Protein AF-A0A2M7R3L0-F1 (afdb_monomer)

Sequence (72 aa):
MAKYEVGGVFEAIKKSFATFNETDLFDTVQAITDFRNNYIAHQEKELTDINIAREGLIAWIMGIYKIYFTHH

Radius of gyration: 16.96 Å; Cα contacts (8 Å, |Δi|>4): 28; chains: 1; bounding box: 29×38×44 Å

pLDDT: mean 87.75, std 11.48, range [44.38, 97.12]

Mean predicted aligned error: 6.16 Å

Structure (mmCIF, N/CA/C/O backbone):
data_AF-A0A2M7R3L0-F1
#
_entry.id   AF-A0A2M7R3L0-F1
#
loop_
_atom_site.group_PDB
_atom_site.id
_atom_site.type_symbol
_atom_site.label_atom_id
_atom_site.label_alt_id
_atom_site.label_comp_id
_atom_site.label_asym_id
_atom_site.label_entity_id
_atom_site.label_seq_id
_atom_site.pdbx_PDB_ins_code
_atom_site.Cartn_x
_atom_site.Cartn_y
_atom_site.Cartn_z
_atom_site.occupancy
_atom_site.B_iso_or_equiv
_atom_site.auth_seq_id
_atom_site.auth_comp_id
_atom_site.auth_asym_id
_atom_site.auth_atom_id
_atom_site.pdbx_PDB_model_num
ATOM 1 N N . MET A 1 1 ? 4.810 28.349 -27.557 1.00 44.38 1 MET A N 1
ATOM 2 C CA . MET A 1 1 ? 5.346 27.937 -26.242 1.00 44.38 1 MET A CA 1
ATOM 3 C C . MET A 1 1 ? 6.081 26.625 -26.444 1.00 44.38 1 MET A C 1
ATOM 5 O O . MET A 1 1 ? 5.465 25.695 -26.948 1.00 44.38 1 MET A O 1
ATOM 9 N N . ALA A 1 2 ? 7.384 26.565 -26.165 1.00 51.34 2 ALA A N 1
ATOM 10 C CA . ALA A 1 2 ? 8.12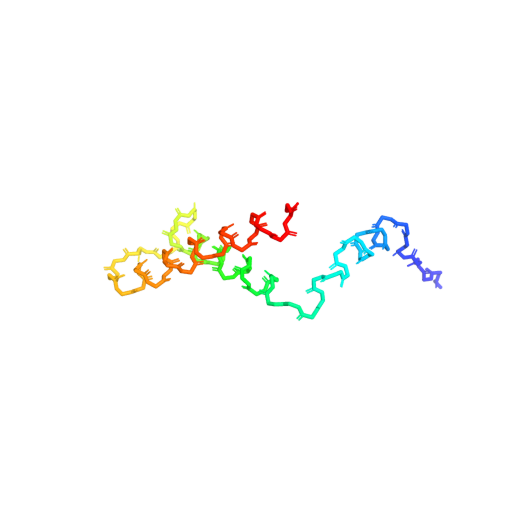1 25.308 -26.252 1.00 51.34 2 ALA A CA 1
ATOM 11 C C . ALA A 1 2 ? 7.612 24.369 -25.149 1.00 51.34 2 ALA A C 1
ATOM 13 O O . ALA A 1 2 ? 7.612 24.728 -23.973 1.00 51.34 2 ALA A O 1
ATOM 14 N N . LYS A 1 3 ? 7.111 23.198 -25.545 1.00 60.91 3 LYS A N 1
ATOM 15 C CA . LYS A 1 3 ? 6.718 22.122 -24.638 1.00 60.91 3 LYS A CA 1
ATOM 16 C C . LYS A 1 3 ? 8.015 21.597 -24.024 1.00 60.91 3 LYS A C 1
ATOM 18 O O . LYS A 1 3 ? 8.796 20.968 -24.728 1.00 60.91 3 LYS A O 1
ATOM 23 N N . TYR A 1 4 ? 8.297 21.933 -22.768 1.00 60.38 4 TYR A N 1
ATOM 24 C CA . TYR A 1 4 ? 9.445 21.359 -22.073 1.00 60.38 4 TYR A CA 1
ATOM 25 C C . TYR A 1 4 ? 9.229 19.846 -21.997 1.00 60.38 4 TYR A C 1
ATOM 27 O O . TYR A 1 4 ? 8.310 19.384 -21.320 1.00 60.38 4 TYR A O 1
ATOM 35 N N . GLU A 1 5 ? 10.032 19.075 -22.730 1.00 62.00 5 GLU A N 1
ATOM 36 C CA . GLU A 1 5 ? 10.087 17.634 -22.526 1.00 62.00 5 GLU A CA 1
ATOM 37 C C . GLU A 1 5 ? 10.802 17.395 -21.203 1.00 62.00 5 GLU A C 1
ATOM 39 O O . GLU A 1 5 ? 12.014 17.561 -21.073 1.00 62.00 5 GLU A O 1
ATOM 44 N N . VAL A 1 6 ? 10.008 17.076 -20.185 1.00 65.50 6 VAL A N 1
ATOM 45 C CA . VAL A 1 6 ? 10.474 16.692 -18.856 1.00 65.50 6 VAL A CA 1
ATOM 46 C C . VAL A 1 6 ? 11.124 15.305 -18.975 1.00 65.50 6 VAL A C 1
ATOM 48 O O . VAL A 1 6 ? 10.510 14.281 -18.694 1.00 65.50 6 VAL A O 1
ATOM 51 N N . GLY A 1 7 ? 12.349 15.273 -19.500 1.00 78.69 7 GLY A N 1
ATOM 52 C CA . GLY A 1 7 ? 13.176 14.079 -19.681 1.00 78.69 7 GLY A CA 1
ATOM 53 C C . GLY A 1 7 ? 14.355 14.024 -18.702 1.00 78.69 7 GLY A C 1
ATOM 54 O O . GLY A 1 7 ? 14.506 14.874 -17.825 1.00 78.69 7 GLY A O 1
ATOM 55 N N . GLY A 1 8 ? 15.215 13.012 -18.838 1.00 86.38 8 GLY A N 1
ATOM 56 C CA . GLY A 1 8 ? 16.373 12.810 -17.958 1.00 86.38 8 GLY A CA 1
ATOM 57 C C . GLY A 1 8 ? 15.997 12.042 -16.691 1.00 86.38 8 GLY A C 1
ATOM 58 O O . GLY A 1 8 ? 15.807 10.829 -16.747 1.00 86.38 8 GLY A O 1
ATOM 59 N N . VAL A 1 9 ? 15.867 12.735 -15.555 1.00 88.38 9 VAL A N 1
ATOM 60 C CA . VAL A 1 9 ? 15.600 12.106 -14.243 1.00 88.38 9 VAL A CA 1
ATOM 61 C C . VAL A 1 9 ? 14.298 11.299 -14.250 1.00 88.38 9 VAL A C 1
ATOM 63 O O . VAL A 1 9 ? 14.270 10.178 -13.753 1.00 88.38 9 VAL A O 1
ATOM 66 N N . PHE A 1 10 ? 13.235 11.820 -14.864 1.00 89.06 10 PHE A N 1
ATOM 67 C CA . PHE A 1 10 ? 11.942 11.131 -14.917 1.00 89.06 10 PHE A CA 1
ATOM 68 C C . PHE A 1 10 ? 11.990 9.847 -15.748 1.00 89.06 10 PHE A C 1
ATOM 70 O O . PHE A 1 10 ? 11.417 8.839 -15.344 1.00 89.06 10 PHE A O 1
ATOM 77 N N . GLU A 1 11 ? 12.711 9.852 -16.869 1.00 92.00 11 GLU A N 1
ATOM 78 C CA . GLU A 1 11 ? 12.898 8.650 -17.688 1.00 92.00 11 GLU A CA 1
ATOM 79 C C . GLU A 1 11 ? 13.775 7.615 -16.979 1.00 92.00 11 GLU A C 1
ATOM 81 O O . GLU A 1 11 ? 13.478 6.421 -17.021 1.00 92.00 11 GLU A O 1
ATOM 86 N N . ALA A 1 12 ? 14.804 8.059 -16.252 1.00 91.75 12 ALA A N 1
ATOM 87 C CA . ALA A 1 12 ? 15.606 7.175 -15.412 1.00 91.75 12 ALA A CA 1
ATOM 88 C C . ALA A 1 12 ? 14.757 6.513 -14.313 1.00 91.75 12 ALA A C 1
ATOM 90 O O . ALA A 1 12 ? 14.844 5.301 -14.131 1.00 91.75 12 ALA A O 1
ATOM 91 N N . ILE A 1 13 ? 1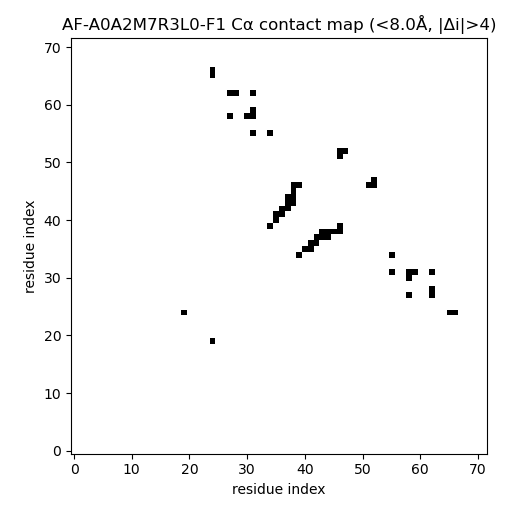3.891 7.273 -13.631 1.00 90.75 13 ILE A N 1
ATOM 92 C CA . ILE A 1 13 ? 12.968 6.735 -12.620 1.00 90.75 13 ILE A CA 1
ATOM 93 C C . ILE A 1 13 ? 12.008 5.724 -13.254 1.00 90.75 13 ILE A C 1
ATOM 95 O O . ILE A 1 13 ? 11.928 4.594 -12.778 1.00 90.75 13 ILE A O 1
ATOM 99 N N . LYS A 1 14 ? 11.329 6.079 -14.354 1.00 90.94 14 LYS A N 1
ATOM 100 C CA . LYS A 1 14 ? 10.418 5.154 -15.051 1.00 90.94 14 LYS A CA 1
ATOM 101 C C . LYS A 1 14 ? 11.117 3.850 -15.414 1.00 90.94 14 LYS A C 1
ATOM 103 O O . LYS A 1 14 ? 10.582 2.782 -15.146 1.00 90.94 14 LYS A O 1
ATOM 108 N N . LYS A 1 15 ? 12.320 3.928 -15.988 1.00 92.38 15 LYS A N 1
ATOM 109 C CA . LYS A 1 15 ? 13.087 2.743 -16.382 1.00 92.38 15 LYS A CA 1
ATOM 110 C C . LYS A 1 15 ? 13.467 1.876 -15.181 1.00 92.38 15 LYS A C 1
ATOM 112 O O . LYS A 1 15 ? 13.351 0.659 -15.271 1.00 92.38 15 LYS A O 1
ATOM 117 N N . SER A 1 16 ? 13.883 2.482 -14.071 1.00 90.25 16 SER A N 1
ATOM 118 C CA . SER A 1 16 ? 14.250 1.754 -12.849 1.00 90.25 16 SER A CA 1
ATOM 119 C C . SER A 1 16 ? 13.067 1.027 -12.208 1.00 90.25 16 SER A C 1
ATOM 121 O O . SER A 1 16 ? 13.246 -0.061 -11.673 1.00 90.25 16 SER A O 1
ATOM 123 N N . PHE A 1 17 ? 11.861 1.595 -12.282 1.00 9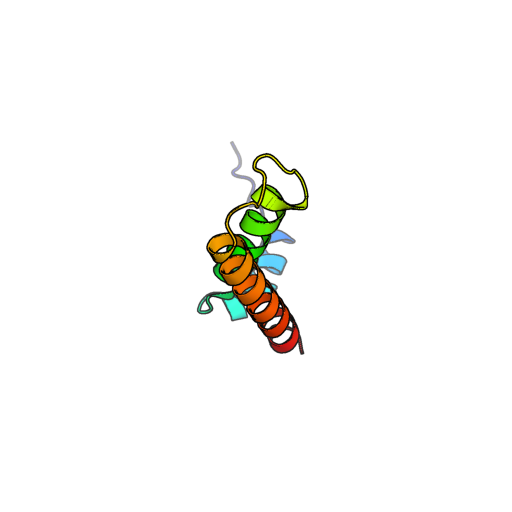0.50 17 PHE A N 1
ATOM 124 C CA . PHE A 1 17 ? 10.654 0.992 -11.706 1.00 90.50 17 PHE A CA 1
ATOM 125 C C . PHE A 1 17 ? 9.839 0.153 -12.701 1.00 90.50 17 PHE A C 1
ATOM 127 O O . PHE A 1 17 ? 8.907 -0.531 -12.290 1.00 90.50 17 PHE A O 1
ATOM 134 N N . ALA A 1 18 ? 10.203 0.138 -13.989 1.00 92.31 18 ALA A N 1
ATOM 135 C CA . ALA A 1 18 ? 9.441 -0.542 -15.039 1.00 92.31 18 ALA A CA 1
ATOM 136 C C . ALA A 1 18 ? 9.238 -2.045 -14.785 1.00 92.31 18 ALA A C 1
ATOM 138 O O . ALA A 1 18 ? 8.224 -2.605 -15.192 1.00 92.31 18 ALA A O 1
ATOM 139 N N . THR A 1 19 ? 10.169 -2.697 -14.081 1.00 90.12 19 THR A N 1
ATOM 140 C CA . THR A 1 19 ? 10.046 -4.114 -13.702 1.00 90.12 19 THR A CA 1
ATOM 141 C C . THR A 1 19 ? 8.868 -4.399 -12.761 1.00 90.12 19 THR A C 1
ATOM 143 O O . THR A 1 19 ? 8.505 -5.559 -12.589 1.00 90.12 19 THR A O 1
ATOM 146 N N . PHE A 1 20 ? 8.270 -3.367 -12.162 1.00 90.62 20 PHE A N 1
ATOM 147 C CA . PHE A 1 20 ? 7.124 -3.477 -11.260 1.00 90.62 20 PHE A CA 1
ATOM 148 C C . PHE A 1 20 ? 5.798 -3.086 -11.919 1.00 90.62 20 PHE A C 1
ATOM 150 O O . PHE A 1 20 ? 4.767 -3.180 -11.259 1.00 90.62 20 PHE A O 1
ATOM 157 N N . ASN A 1 21 ? 5.799 -2.671 -13.193 1.00 91.00 21 ASN A N 1
ATOM 158 C CA . ASN A 1 21 ? 4.596 -2.186 -13.884 1.00 91.00 21 ASN A CA 1
ATOM 159 C C . ASN A 1 21 ? 3.452 -3.210 -13.899 1.00 91.00 21 ASN A C 1
ATOM 161 O O . ASN A 1 21 ? 2.295 -2.826 -13.798 1.00 91.00 21 ASN A O 1
ATOM 165 N N . GLU A 1 22 ? 3.783 -4.498 -13.999 1.00 92.19 22 GLU A N 1
ATOM 166 C CA . GLU A 1 22 ? 2.815 -5.606 -14.026 1.00 92.19 22 GLU A CA 1
ATOM 167 C C . GLU A 1 22 ? 2.632 -6.252 -12.640 1.00 92.19 22 GLU A C 1
ATOM 169 O O . GLU A 1 22 ? 2.197 -7.396 -12.520 1.00 92.19 22 GLU A O 1
ATOM 174 N N . THR A 1 23 ? 3.023 -5.549 -11.574 1.00 91.31 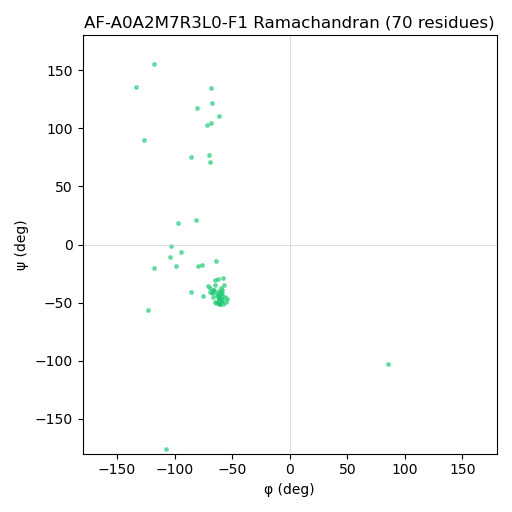23 THR A N 1
ATOM 175 C CA . THR A 1 23 ? 2.905 -6.017 -10.190 1.00 91.31 23 THR A CA 1
ATOM 176 C C . THR A 1 23 ? 1.988 -5.099 -9.395 1.00 91.31 23 THR A C 1
ATOM 178 O O . THR A 1 23 ? 1.892 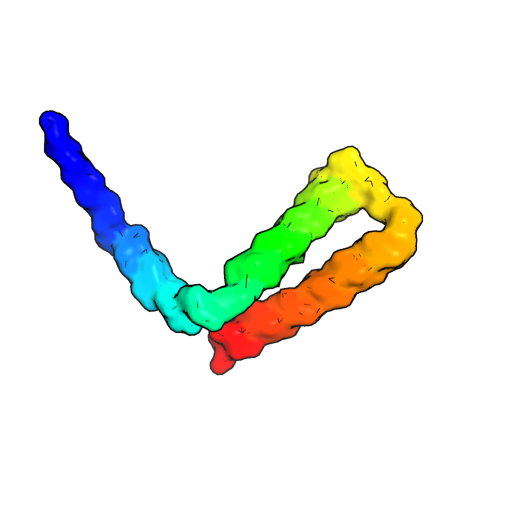-3.904 -9.651 1.00 91.31 23 THR A O 1
ATOM 181 N N . ASP A 1 24 ? 1.398 -5.628 -8.335 1.00 92.25 24 ASP A N 1
ATOM 182 C CA . ASP A 1 24 ? 0.613 -4.890 -7.342 1.00 92.25 24 ASP A CA 1
ATOM 183 C C . ASP A 1 24 ? 1.504 -4.190 -6.287 1.00 92.25 24 ASP A C 1
ATOM 185 O 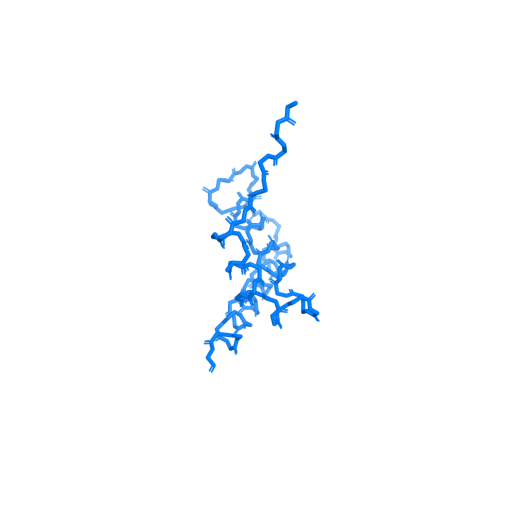O . ASP A 1 24 ? 1.068 -3.921 -5.168 1.00 92.25 24 ASP A O 1
ATOM 189 N N . LEU A 1 25 ? 2.793 -3.936 -6.578 1.00 91.44 25 LEU A N 1
ATOM 190 C CA . LEU A 1 25 ? 3.718 -3.295 -5.629 1.00 91.44 25 LEU A CA 1
ATOM 191 C C . LEU A 1 25 ? 3.277 -1.870 -5.278 1.00 91.44 25 LEU A C 1
ATOM 193 O O . LEU A 1 25 ? 3.311 -1.500 -4.105 1.00 91.44 25 LEU A O 1
ATOM 197 N N . PHE A 1 26 ? 2.851 -1.084 -6.271 1.00 92.50 26 PHE A N 1
ATOM 198 C CA . PHE A 1 26 ? 2.366 0.275 -6.033 1.00 92.50 26 PHE A CA 1
ATOM 199 C C . PHE A 1 26 ? 1.147 0.270 -5.106 1.00 92.50 26 PHE A C 1
ATOM 201 O O . PHE A 1 26 ? 1.174 0.934 -4.072 1.00 92.50 26 PHE A O 1
ATOM 208 N N . ASP A 1 27 ? 0.140 -0.549 -5.417 1.00 94.19 27 ASP A N 1
ATOM 209 C CA . ASP A 1 27 ? -1.078 -0.671 -4.609 1.00 94.19 27 ASP A CA 1
ATOM 210 C C . ASP A 1 27 ? -0.764 -1.124 -3.177 1.00 94.19 27 ASP A C 1
ATOM 212 O O . ASP A 1 27 ? -1.332 -0.614 -2.212 1.00 94.19 27 ASP A O 1
ATOM 216 N N . THR A 1 28 ? 0.211 -2.024 -3.023 1.00 93.94 28 THR A N 1
ATOM 217 C CA . THR A 1 28 ? 0.705 -2.466 -1.711 1.00 93.94 28 THR A CA 1
ATOM 218 C C . THR A 1 28 ? 1.288 -1.297 -0.906 1.00 93.94 28 THR A C 1
ATOM 220 O O . THR A 1 28 ? 0.936 -1.104 0.259 1.00 93.94 28 THR A O 1
ATOM 223 N N . VAL A 1 29 ? 2.180 -0.500 -1.507 1.00 94.12 29 VAL A N 1
ATOM 224 C CA . VAL A 1 29 ? 2.806 0.662 -0.846 1.00 94.12 29 VAL A CA 1
ATOM 225 C C . VAL A 1 29 ? 1.766 1.737 -0.529 1.00 94.12 29 VAL A C 1
ATOM 227 O O . VAL A 1 29 ? 1.811 2.340 0.549 1.00 94.12 29 VAL A O 1
ATOM 230 N N . GLN A 1 30 ? 0.814 1.952 -1.436 1.00 95.50 30 GLN A N 1
ATOM 231 C CA . GLN A 1 30 ? -0.280 2.902 -1.262 1.00 95.50 30 GLN A CA 1
ATOM 232 C C . GLN A 1 30 ? -1.161 2.508 -0.070 1.00 95.50 30 GLN A C 1
ATOM 234 O O . GLN A 1 30 ? -1.351 3.318 0.834 1.00 95.50 30 GLN A O 1
ATOM 239 N N . ALA A 1 31 ? -1.589 1.244 0.018 1.00 94.94 31 ALA A N 1
ATOM 240 C CA . ALA A 1 31 ? -2.402 0.751 1.131 1.00 94.94 31 ALA A CA 1
ATOM 241 C C . ALA A 1 31 ? -1.701 0.898 2.495 1.00 94.94 31 ALA A C 1
ATOM 243 O O . ALA A 1 31 ? -2.325 1.317 3.474 1.00 94.94 31 ALA A O 1
ATOM 244 N N . ILE A 1 32 ? -0.393 0.615 2.565 1.00 95.69 32 ILE A N 1
ATOM 245 C CA . ILE A 1 32 ? 0.410 0.839 3.781 1.00 95.69 32 ILE A CA 1
ATOM 246 C C . ILE A 1 32 ? 0.433 2.323 4.151 1.00 95.69 32 ILE A C 1
ATOM 248 O O . ILE A 1 32 ? 0.259 2.683 5.319 1.00 95.69 32 ILE A O 1
ATOM 252 N N . THR A 1 33 ? 0.673 3.180 3.160 1.00 94.62 33 THR A N 1
ATOM 253 C CA . THR A 1 33 ? 0.777 4.630 3.346 1.00 94.62 33 THR A CA 1
ATOM 254 C C . THR A 1 33 ? -0.531 5.198 3.874 1.00 94.62 33 THR A C 1
ATOM 256 O O . THR A 1 33 ? -0.517 5.943 4.855 1.00 94.62 33 THR A O 1
ATOM 259 N N . ASP A 1 34 ? -1.653 4.791 3.289 1.00 94.12 34 ASP A N 1
ATOM 260 C CA . ASP A 1 34 ? -2.981 5.255 3.676 1.00 94.12 34 ASP A CA 1
ATOM 261 C C . ASP A 1 34 ? -3.357 4.779 5.077 1.00 94.12 34 ASP A C 1
ATOM 263 O O . ASP A 1 34 ? -3.789 5.584 5.901 1.00 94.12 34 ASP A O 1
ATOM 267 N N . PHE A 1 35 ? -3.127 3.503 5.405 1.00 94.81 35 PHE A N 1
ATOM 268 C CA . PHE A 1 35 ? -3.377 2.998 6.756 1.00 94.81 35 PHE A CA 1
ATOM 269 C C . PHE A 1 35 ? -2.538 3.745 7.802 1.00 94.8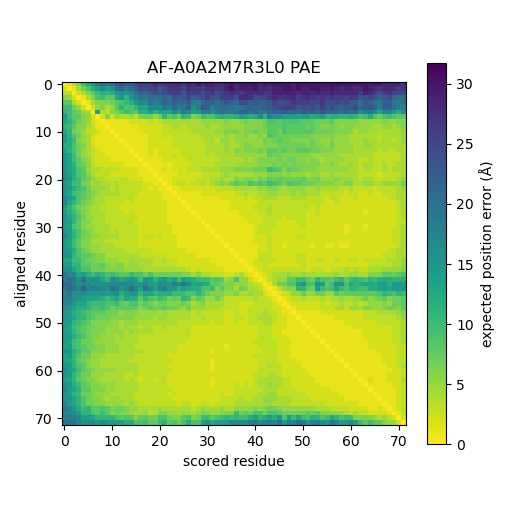1 35 PHE A C 1
ATOM 271 O O . PHE A 1 35 ? -3.076 4.244 8.794 1.00 94.81 35 PHE A O 1
ATOM 278 N N . ARG A 1 36 ? -1.225 3.886 7.564 1.00 94.12 36 ARG A N 1
ATOM 279 C CA . ARG A 1 36 ? -0.321 4.617 8.462 1.00 94.12 36 ARG A CA 1
ATOM 280 C C . ARG A 1 36 ? -0.774 6.060 8.635 1.00 94.12 36 ARG A C 1
ATOM 282 O O . ARG A 1 36 ? -0.794 6.552 9.761 1.00 94.12 36 ARG A O 1
ATOM 289 N N . ASN A 1 37 ? -1.082 6.750 7.543 1.00 93.50 37 ASN A N 1
ATOM 290 C CA . ASN A 1 37 ? -1.426 8.162 7.599 1.00 93.50 37 ASN A CA 1
ATOM 291 C C . ASN A 1 37 ? -2.769 8.388 8.284 1.00 93.50 37 ASN A C 1
ATOM 293 O O . ASN A 1 37 ? -2.824 9.278 9.113 1.00 93.50 37 ASN A O 1
ATOM 297 N N . ASN A 1 38 ? -3.783 7.559 8.024 1.00 91.38 38 ASN A N 1
ATOM 298 C CA . ASN A 1 38 ? -5.123 7.730 8.593 1.00 91.38 38 ASN A CA 1
ATOM 299 C C . ASN A 1 38 ? -5.200 7.417 10.095 1.00 91.38 38 ASN A C 1
ATOM 301 O O . ASN A 1 38 ? -5.977 8.044 10.816 1.00 91.38 38 ASN A O 1
ATOM 305 N N . TYR A 1 39 ? -4.436 6.422 10.556 1.00 91.88 39 TYR A N 1
ATOM 306 C CA . TYR A 1 39 ? -4.637 5.825 11.880 1.00 91.88 39 TYR A CA 1
ATOM 307 C C . TYR A 1 39 ? -3.456 5.969 12.841 1.00 91.88 39 TYR A C 1
ATOM 309 O O . TYR A 1 39 ? -3.649 5.820 14.045 1.00 91.88 39 TYR A O 1
ATOM 317 N N . ILE A 1 40 ? -2.239 6.220 12.343 1.00 89.12 40 ILE A N 1
ATOM 318 C CA . ILE A 1 40 ? -1.010 6.109 13.148 1.00 89.12 40 ILE A CA 1
ATOM 319 C C . ILE A 1 40 ? -0.210 7.415 13.173 1.00 89.12 40 ILE A C 1
ATOM 321 O O . ILE A 1 40 ? 0.116 7.918 14.242 1.00 89.12 40 ILE A O 1
ATOM 325 N N . ALA A 1 41 ? 0.161 7.948 12.007 1.00 86.12 41 ALA A N 1
ATOM 326 C CA . ALA A 1 41 ? 1.130 9.040 11.897 1.00 86.12 41 ALA A CA 1
ATOM 327 C C . ALA A 1 41 ? 0.510 10.430 12.048 1.00 86.12 41 ALA A C 1
ATOM 329 O O . ALA A 1 41 ? 1.086 11.292 12.703 1.00 86.12 41 ALA A O 1
ATOM 330 N N . HIS A 1 42 ? -0.661 10.630 11.454 1.00 75.62 42 HIS A N 1
ATOM 331 C CA . HIS A 1 42 ? -1.502 11.792 11.685 1.00 75.62 42 HIS A CA 1
ATOM 332 C C . HIS A 1 42 ? -2.847 11.210 12.063 1.00 75.62 42 HIS A C 1
ATOM 334 O O . HIS A 1 42 ? -3.613 10.856 11.184 1.00 75.62 42 HIS A O 1
ATOM 340 N N . GLN A 1 43 ? -3.084 10.977 13.352 1.00 71.44 43 GLN A N 1
ATOM 341 C CA . GLN A 1 43 ? -4.277 10.271 13.817 1.00 71.44 43 GLN A CA 1
ATOM 342 C C . GLN A 1 43 ? -5.539 11.128 13.588 1.00 71.44 43 GLN A C 1
ATOM 344 O O . GLN A 1 43 ? -6.136 11.654 14.520 1.00 71.44 43 GLN A O 1
ATOM 349 N N . GLU A 1 44 ? -5.933 11.291 12.324 1.00 74.69 44 GLU A N 1
ATOM 350 C CA . GLU A 1 44 ? -7.172 11.925 11.886 1.00 74.69 44 GLU A CA 1
ATOM 351 C C . GLU A 1 44 ? -8.366 11.122 12.400 1.00 74.69 44 GLU A C 1
ATOM 353 O O . GLU A 1 44 ? -9.435 11.676 12.658 1.00 74.69 44 GLU A O 1
ATOM 358 N N . LYS A 1 45 ? -8.173 9.806 12.565 1.00 81.31 45 LYS A N 1
ATOM 359 C CA . LYS A 1 45 ? -9.138 8.879 13.144 1.00 81.31 45 LYS A CA 1
ATOM 360 C C . LYS A 1 45 ? -8.461 7.981 14.163 1.00 81.31 45 LYS A C 1
ATOM 362 O O . LYS A 1 45 ? -7.400 7.413 13.909 1.00 81.31 45 LYS A O 1
ATOM 367 N N . GLU A 1 46 ? -9.110 7.795 15.307 1.00 86.44 46 GLU A N 1
ATOM 368 C CA . GLU A 1 46 ? -8.657 6.791 16.258 1.00 86.44 46 GLU A CA 1
ATOM 369 C C . GLU A 1 46 ? -8.874 5.375 15.711 1.00 86.44 46 GLU A C 1
ATOM 371 O O . GLU A 1 46 ? -9.941 5.041 15.192 1.00 86.44 46 GLU A O 1
ATOM 376 N N . LEU A 1 47 ? -7.857 4.524 15.849 1.00 89.88 47 LEU A N 1
ATOM 377 C CA . LEU A 1 47 ? -7.919 3.117 15.469 1.00 89.88 47 LEU A CA 1
ATOM 378 C C . LEU A 1 47 ? -8.500 2.280 16.615 1.00 89.88 47 LEU A C 1
ATOM 380 O O . LEU A 1 47 ? -7.774 1.604 17.340 1.00 89.88 47 LEU A O 1
ATOM 384 N N . THR A 1 48 ? -9.813 2.361 16.810 1.00 93.31 48 THR A N 1
ATOM 385 C CA . THR A 1 48 ? -10.516 1.662 17.904 1.00 93.31 48 THR A CA 1
ATOM 386 C C . THR A 1 48 ? -11.183 0.358 17.468 1.00 93.31 48 THR A C 1
ATOM 388 O O . THR A 1 48 ? -11.464 -0.498 18.306 1.00 93.31 48 THR A O 1
ATOM 391 N N . ASP A 1 49 ? -11.404 0.169 16.166 1.00 94.44 49 ASP A N 1
ATOM 392 C CA . ASP A 1 49 ? -11.945 -1.073 15.619 1.00 94.44 49 ASP A CA 1
ATOM 393 C C . ASP A 1 49 ? -10.842 -2.137 15.491 1.00 94.44 49 ASP A C 1
ATOM 395 O O . ASP A 1 49 ? -9.872 -1.990 14.741 1.00 94.44 49 ASP A O 1
ATOM 399 N N . ILE A 1 50 ? -11.008 -3.240 16.224 1.00 95.88 50 ILE A N 1
ATOM 400 C CA . ILE A 1 50 ? -10.042 -4.342 16.271 1.00 95.88 50 ILE A CA 1
ATOM 401 C C . ILE A 1 50 ? -9.881 -5.073 14.931 1.00 95.88 50 ILE A C 1
ATOM 403 O O . ILE A 1 50 ? -8.806 -5.607 14.652 1.00 95.88 50 ILE A O 1
ATOM 407 N N . ASN A 1 51 ? -10.924 -5.131 14.103 1.00 96.25 51 ASN A N 1
ATOM 408 C CA . ASN A 1 51 ? -10.860 -5.795 12.805 1.00 96.25 51 ASN A CA 1
ATOM 409 C C . ASN A 1 51 ? -10.090 -4.930 11.813 1.00 96.25 51 ASN A C 1
ATOM 411 O O . ASN A 1 51 ? -9.165 -5.438 11.183 1.00 96.25 51 ASN A O 1
ATOM 415 N N . ILE A 1 52 ? -10.365 -3.622 11.785 1.00 94.12 52 ILE A N 1
ATOM 416 C CA . ILE A 1 52 ? -9.597 -2.662 10.975 1.00 94.12 52 ILE A CA 1
ATOM 417 C C . ILE A 1 52 ? -8.121 -2.684 11.385 1.00 94.12 52 ILE A C 1
ATOM 419 O O . ILE A 1 52 ? -7.237 -2.744 10.531 1.00 94.12 52 ILE A O 1
ATOM 423 N N . ALA A 1 53 ? -7.840 -2.694 12.692 1.00 94.88 53 ALA A N 1
ATOM 424 C CA . ALA A 1 53 ? -6.473 -2.775 13.195 1.00 94.88 53 ALA A CA 1
ATOM 425 C C . ALA A 1 53 ? -5.769 -4.060 12.740 1.00 94.88 53 ALA A C 1
ATOM 427 O O . ALA A 1 53 ? -4.630 -4.017 12.277 1.00 94.88 53 ALA A O 1
ATOM 428 N N . ARG A 1 54 ? -6.447 -5.208 12.844 1.00 97.12 54 ARG A N 1
ATOM 429 C CA . ARG A 1 54 ? -5.888 -6.503 12.444 1.00 97.12 54 ARG A CA 1
ATOM 430 C C . ARG A 1 54 ? -5.603 -6.558 10.947 1.00 97.12 54 ARG A C 1
ATOM 432 O O . ARG A 1 54 ? -4.503 -6.944 10.562 1.00 97.12 54 ARG A O 1
ATOM 439 N N . GLU A 1 55 ? -6.575 -6.193 10.120 1.00 95.94 55 GLU A N 1
ATOM 440 C CA . GLU A 1 55 ? -6.445 -6.222 8.661 1.00 95.94 55 GLU A CA 1
ATOM 441 C C . GLU A 1 55 ? -5.340 -5.277 8.187 1.00 95.94 55 GLU A C 1
ATOM 443 O O . GLU A 1 55 ? -4.470 -5.687 7.418 1.00 95.94 55 GLU A O 1
ATOM 448 N N . GLY A 1 56 ? -5.303 -4.054 8.727 1.00 94.56 56 GLY A N 1
ATOM 449 C CA . GLY A 1 56 ? -4.259 -3.079 8.421 1.00 94.56 56 GLY A CA 1
ATOM 450 C C . GLY A 1 56 ? -2.860 -3.562 8.804 1.00 94.56 56 GLY A C 1
ATOM 451 O O . GLY A 1 56 ? -1.930 -3.441 8.009 1.00 94.56 56 GLY A O 1
ATOM 452 N N . LEU A 1 57 ? -2.699 -4.180 9.979 1.00 95.88 57 LEU A N 1
ATOM 453 C CA . LEU A 1 57 ? -1.413 -4.744 10.403 1.00 95.88 57 LEU A CA 1
ATOM 454 C C . LEU A 1 57 ? -0.974 -5.933 9.539 1.00 95.88 57 LEU A C 1
ATOM 456 O O . LEU A 1 57 ? 0.205 -6.023 9.196 1.00 95.88 57 LEU A O 1
ATOM 460 N N . ILE A 1 58 ? -1.892 -6.829 9.163 1.00 96.19 58 ILE A N 1
ATOM 461 C CA . ILE A 1 58 ? -1.587 -7.952 8.260 1.00 96.19 58 ILE A CA 1
ATOM 462 C C . ILE A 1 58 ? -1.109 -7.420 6.908 1.00 96.19 58 ILE A C 1
ATOM 464 O O . ILE A 1 58 ? -0.039 -7.820 6.442 1.00 96.19 58 ILE A O 1
ATOM 468 N N . ALA A 1 59 ? -1.862 -6.492 6.311 1.00 94.56 59 ALA A N 1
ATOM 469 C CA . ALA A 1 59 ? -1.501 -5.866 5.042 1.00 94.56 59 ALA A CA 1
ATOM 470 C C . ALA A 1 59 ? -0.142 -5.157 5.133 1.00 94.56 59 ALA A C 1
ATOM 472 O O . ALA A 1 59 ? 0.680 -5.270 4.224 1.00 94.56 59 ALA A O 1
ATOM 473 N N . TRP A 1 60 ? 0.141 -4.497 6.259 1.00 96.62 60 TRP A N 1
ATOM 474 C CA . TRP A 1 60 ? 1.421 -3.836 6.484 1.00 96.62 60 TRP A CA 1
ATOM 475 C C . TRP A 1 60 ? 2.589 -4.823 6.540 1.00 96.62 60 TRP A C 1
ATOM 477 O O . TRP A 1 60 ? 3.575 -4.652 5.821 1.00 96.62 60 TRP A O 1
ATOM 487 N N . ILE A 1 61 ? 2.479 -5.889 7.333 1.00 96.56 61 ILE A N 1
ATOM 488 C CA . ILE A 1 61 ? 3.536 -6.907 7.442 1.00 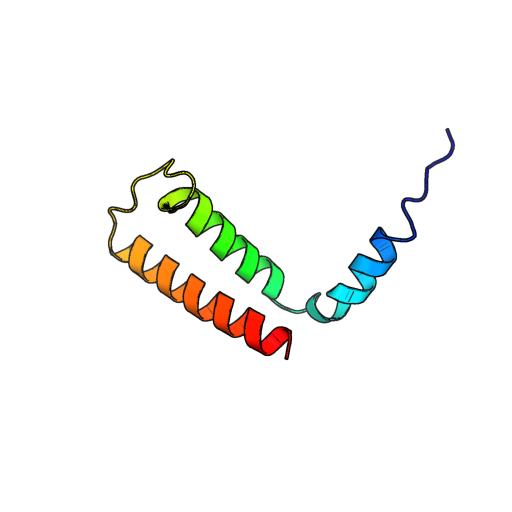96.56 61 ILE A CA 1
ATOM 489 C C . ILE A 1 61 ? 3.781 -7.576 6.085 1.00 96.56 61 ILE A C 1
ATOM 491 O O . ILE A 1 61 ? 4.931 -7.679 5.652 1.00 96.56 61 ILE A O 1
ATOM 495 N N . MET A 1 62 ? 2.715 -7.990 5.394 1.00 94.81 62 MET A N 1
ATOM 496 C CA . MET A 1 62 ? 2.818 -8.603 4.066 1.00 94.81 62 MET A CA 1
ATOM 497 C C . MET A 1 62 ? 3.430 -7.643 3.045 1.00 94.81 62 MET A C 1
ATOM 499 O O . MET A 1 62 ? 4.269 -8.052 2.243 1.00 94.81 62 MET A O 1
ATOM 503 N N . GLY A 1 63 ? 3.068 -6.362 3.098 1.00 94.88 63 GLY A N 1
ATOM 504 C CA . GLY A 1 63 ? 3.619 -5.361 2.199 1.00 94.88 63 GLY A CA 1
ATOM 505 C C . GLY A 1 63 ? 5.102 -5.086 2.443 1.00 94.88 63 GLY A C 1
ATOM 506 O O . GLY A 1 63 ? 5.867 -5.049 1.483 1.00 94.88 63 GLY A O 1
ATOM 507 N N . ILE A 1 64 ? 5.550 -4.995 3.702 1.00 94.75 64 ILE A N 1
ATOM 508 C CA . ILE A 1 64 ? 6.987 -4.894 4.026 1.00 94.75 64 ILE A CA 1
ATOM 509 C C . ILE A 1 64 ? 7.739 -6.132 3.535 1.00 94.75 64 ILE A C 1
ATOM 511 O O . ILE A 1 64 ? 8.796 -5.994 2.919 1.00 94.75 64 ILE A O 1
ATOM 515 N N . TYR A 1 65 ? 7.199 -7.329 3.782 1.00 94.44 65 TYR A N 1
ATOM 516 C CA 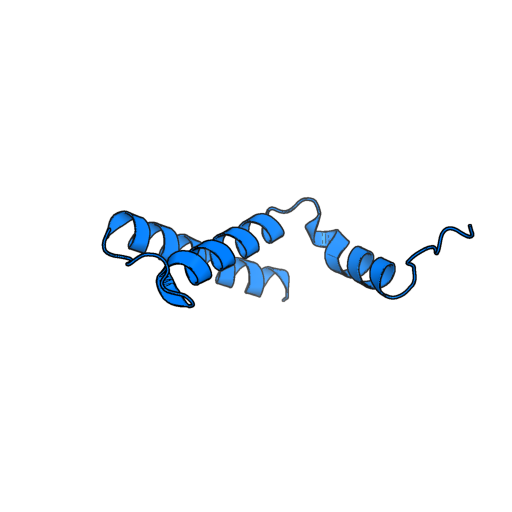. TYR A 1 65 ? 7.789 -8.581 3.307 1.00 94.44 65 TYR A CA 1
ATOM 517 C C . TYR A 1 65 ? 7.974 -8.542 1.788 1.00 94.44 65 TYR A C 1
ATOM 519 O O . TYR A 1 65 ? 9.073 -8.760 1.283 1.00 94.44 65 TYR A O 1
ATOM 527 N N . LYS A 1 66 ? 6.927 -8.166 1.055 1.00 91.25 66 LYS A N 1
ATOM 528 C CA . LYS A 1 66 ? 6.981 -8.049 -0.397 1.00 91.25 66 LYS A CA 1
ATOM 529 C C . LYS A 1 66 ? 8.023 -7.035 -0.858 1.00 91.25 66 LYS A C 1
ATOM 531 O O . LYS A 1 66 ? 8.827 -7.373 -1.719 1.00 91.25 66 LYS A O 1
ATOM 536 N N . ILE A 1 67 ? 8.063 -5.837 -0.270 1.00 90.81 67 ILE A N 1
ATOM 537 C CA . ILE A 1 67 ? 9.064 -4.805 -0.595 1.00 90.81 67 ILE A CA 1
ATOM 538 C C . ILE A 1 67 ? 10.480 -5.360 -0.399 1.00 90.81 67 ILE A C 1
ATOM 540 O O . ILE A 1 67 ? 11.326 -5.195 -1.274 1.00 90.81 67 ILE A O 1
ATOM 544 N N . TYR A 1 68 ? 10.731 -6.064 0.706 1.00 91.62 68 TYR A N 1
ATOM 545 C CA . TYR A 1 68 ? 12.042 -6.639 1.000 1.00 91.62 68 TYR A CA 1
ATOM 546 C C . TYR A 1 68 ? 12.518 -7.603 -0.099 1.00 91.62 68 TYR A C 1
ATOM 548 O O . TYR A 1 68 ? 13.610 -7.414 -0.633 1.00 91.62 68 TYR A O 1
ATOM 556 N N . PHE A 1 69 ? 11.683 -8.573 -0.486 1.00 88.31 69 PHE A N 1
ATOM 557 C CA . PHE A 1 69 ? 12.013 -9.570 -1.519 1.00 88.31 69 PHE A CA 1
ATOM 558 C C . PHE A 1 69 ? 11.946 -9.041 -2.949 1.00 88.31 69 PHE A C 1
ATOM 560 O O . PHE A 1 69 ? 12.482 -9.650 -3.860 1.00 88.31 69 PHE A O 1
ATOM 567 N N . THR A 1 70 ? 11.283 -7.911 -3.164 1.00 84.00 70 THR A N 1
ATOM 568 C CA . THR A 1 70 ? 11.237 -7.267 -4.479 1.00 84.00 70 THR A CA 1
ATOM 569 C C . THR A 1 70 ? 12.522 -6.473 -4.762 1.00 84.00 70 THR A C 1
ATOM 571 O O . THR A 1 70 ? 12.830 -6.172 -5.914 1.00 84.00 70 THR A O 1
ATOM 574 N N . HIS A 1 71 ? 13.288 -6.144 -3.715 1.00 70.38 71 HIS A N 1
ATOM 575 C CA . HIS A 1 71 ? 14.547 -5.401 -3.798 1.00 70.38 71 HIS A CA 1
ATOM 576 C C . HIS A 1 71 ? 15.819 -6.255 -3.631 1.00 70.38 71 HIS A C 1
ATOM 578 O O . HIS A 1 71 ? 16.903 -5.721 -3.871 1.00 70.38 71 HIS A O 1
ATOM 584 N N . HIS A 1 72 ? 15.711 -7.524 -3.219 1.00 59.97 72 HIS A N 1
ATOM 585 C CA . HIS A 1 72 ? 16.835 -8.459 -3.031 1.00 59.97 72 HIS A CA 1
ATOM 586 C C . HIS A 1 72 ? 16.732 -9.620 -4.016 1.00 59.97 72 HIS A C 1
ATOM 588 O O . HIS A 1 72 ? 17.791 -10.025 -4.543 1.00 59.97 72 HIS A O 1
#

Secondary structure (DSSP, 8-state):
-------SHHHHHHHHHGGGTTSTHHHHHHHHHHHHIIIIIS-SS----HHHHHHHHHHHHHHHHHHHHHH-

Foldseek 3Di:
DDDPPPDDPVVVVCVVCVVCPPPCLVVLVVLLVCLCCPDPPPVVDDPPDPVSVVVSVVSNVVSVVCVVVVVD

Solvent-accessible surface area (backbone atoms only — not comparable to full-atom values): 4345 Å² total; per-residue (Å²): 130,85,80,78,79,84,59,65,68,57,51,52,50,50,62,72,50,50,88,45,71,94,47,67,60,63,62,40,54,49,53,42,50,51,50,40,41,44,43,64,76,49,61,84,38,81,78,77,51,66,64,60,51,49,53,49,50,51,53,36,54,54,35,52,52,49,54,55,66,75,75,106